Protein AF-A0A355RZ58-F1 (afdb_monomer_lite)

Foldseek 3Di:
DDDDDFDWDKDWDQDLFWIKIFIAGPVRDTPDIDIDGFDWDDPDPPDTDGD

Structure (mmCIF, N/CA/C/O backbone):
data_AF-A0A355RZ58-F1
#
_entry.id   AF-A0A355RZ58-F1
#
loop_
_atom_site.group_PDB
_atom_site.id
_atom_site.type_symbol
_atom_site.label_atom_id
_atom_site.label_alt_id
_atom_site.label_comp_id
_atom_site.label_asym_id
_atom_site.label_entity_id
_atom_site.label_seq_id
_atom_site.pdbx_PDB_ins_code
_atom_site.Cartn_x
_atom_site.Cartn_y
_atom_site.Cartn_z
_atom_site.occupancy
_atom_site.B_iso_or_equiv
_atom_site.auth_seq_id
_atom_site.auth_comp_id
_atom_site.auth_asym_id
_atom_site.auth_atom_id
_atom_site.pdbx_PDB_model_num
ATOM 1 N N . MET A 1 1 ? -33.193 3.465 20.862 1.00 57.47 1 MET A N 1
ATOM 2 C CA . MET A 1 1 ? -31.889 2.765 20.819 1.00 57.47 1 MET A CA 1
ATOM 3 C C . MET A 1 1 ? -30.897 3.624 20.050 1.00 57.47 1 MET A C 1
ATOM 5 O O . MET A 1 1 ? -31.216 4.014 18.935 1.00 57.47 1 MET A O 1
ATOM 9 N N . ARG A 1 2 ? -29.737 3.963 20.629 1.00 69.75 2 ARG A N 1
ATOM 10 C CA . ARG A 1 2 ? -28.634 4.586 19.876 1.00 69.75 2 ARG A CA 1
ATOM 11 C C . ARG A 1 2 ? -27.859 3.479 19.166 1.00 69.75 2 ARG A C 1
ATOM 13 O O . ARG A 1 2 ? -27.443 2.524 19.813 1.00 69.75 2 ARG A O 1
ATOM 20 N N . ARG A 1 3 ? -27.686 3.597 17.852 1.00 68.12 3 ARG A N 1
ATOM 21 C CA . ARG A 1 3 ? -26.777 2.737 17.091 1.00 68.12 3 ARG A CA 1
ATOM 22 C C . ARG A 1 3 ? -25.355 3.129 17.491 1.00 68.12 3 ARG A C 1
ATOM 24 O O . ARG A 1 3 ? -24.984 4.284 17.301 1.00 68.12 3 ARG A O 1
ATOM 31 N N . MET A 1 4 ? -24.591 2.209 18.074 1.00 73.19 4 MET A N 1
ATOM 32 C CA . MET A 1 4 ? -23.146 2.408 18.186 1.00 73.19 4 MET A CA 1
ATOM 33 C C . MET A 1 4 ? -22.573 2.348 16.774 1.00 73.19 4 MET A C 1
ATOM 35 O O . MET A 1 4 ? -22.752 1.354 16.068 1.00 73.19 4 MET A O 1
ATOM 39 N N . ILE A 1 5 ? -21.958 3.442 16.342 1.00 76.31 5 ILE A N 1
ATOM 40 C CA . ILE A 1 5 ? -21.153 3.454 15.127 1.00 76.31 5 ILE A CA 1
ATOM 41 C C . ILE A 1 5 ? -19.803 2.878 15.539 1.00 76.31 5 ILE A C 1
ATOM 43 O O . ILE A 1 5 ? -19.142 3.433 16.410 1.00 76.31 5 ILE A O 1
ATOM 47 N N . MET A 1 6 ? -19.439 1.726 14.977 1.00 83.06 6 MET A N 1
ATOM 48 C CA . MET A 1 6 ? -18.072 1.231 15.094 1.00 83.06 6 MET A CA 1
ATOM 49 C C . MET A 1 6 ? -17.216 2.012 14.109 1.00 83.06 6 MET A C 1
ATOM 51 O O . MET A 1 6 ? -17.456 1.970 12.901 1.00 83.06 6 MET A O 1
ATOM 55 N N . GLU A 1 7 ? -16.258 2.745 14.650 1.00 92.81 7 GLU A N 1
ATOM 56 C CA . GLU A 1 7 ? -15.288 3.518 13.892 1.00 92.81 7 GLU A CA 1
ATOM 57 C C . GLU A 1 7 ? -14.019 2.690 13.701 1.00 92.81 7 GLU A C 1
ATOM 59 O O . GLU A 1 7 ? -13.577 1.976 14.603 1.00 92.81 7 GLU A O 1
ATOM 64 N N . TYR A 1 8 ? -13.440 2.795 12.511 1.00 96.50 8 TYR A N 1
ATOM 65 C CA . TYR A 1 8 ? -12.223 2.093 12.136 1.00 96.50 8 TYR A CA 1
ATOM 66 C C . TYR A 1 8 ? -11.319 3.023 11.340 1.00 96.50 8 TYR A C 1
ATOM 68 O O . TYR A 1 8 ? -11.794 3.926 10.648 1.00 96.50 8 TYR A O 1
ATOM 76 N N . LEU A 1 9 ? -10.021 2.752 11.396 1.00 97.56 9 LEU A N 1
ATOM 77 C CA . LEU A 1 9 ? -9.021 3.390 10.557 1.00 97.56 9 LEU A CA 1
ATOM 78 C C . LEU A 1 9 ? -8.560 2.393 9.494 1.00 97.56 9 LEU A C 1
ATOM 80 O O . LEU A 1 9 ? -8.092 1.309 9.825 1.00 97.56 9 LEU A O 1
ATOM 84 N N . LEU A 1 10 ? -8.666 2.752 8.216 1.00 98.06 10 LEU A N 1
ATOM 85 C CA . LEU A 1 10 ? -8.112 1.950 7.128 1.00 98.06 10 LEU A CA 1
ATOM 86 C C . LEU A 1 10 ? -6.772 2.545 6.692 1.00 98.06 10 LEU A C 1
ATOM 88 O O . LEU A 1 10 ? -6.727 3.626 6.110 1.00 98.06 10 LEU A O 1
ATOM 92 N N . GLY A 1 11 ? -5.684 1.831 6.967 1.00 97.94 11 GLY A N 1
ATOM 93 C CA . GLY A 1 11 ? -4.374 2.115 6.397 1.00 97.94 11 GLY A CA 1
ATOM 94 C C . GLY A 1 11 ? -4.276 1.538 4.988 1.00 97.94 11 GLY A C 1
ATOM 95 O O . GLY A 1 11 ? -4.581 0.361 4.785 1.00 97.94 11 GLY A O 1
ATOM 96 N N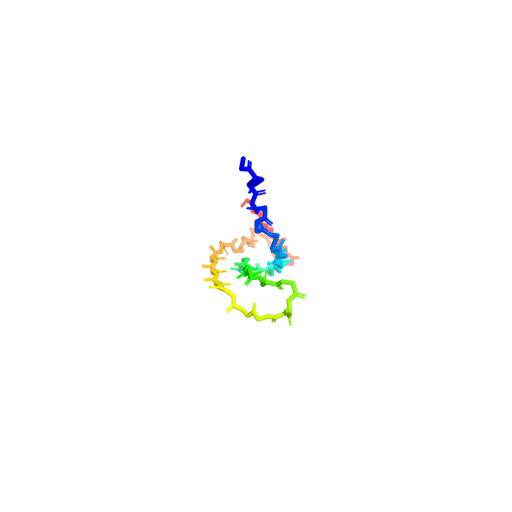 . ILE A 1 12 ? -3.845 2.356 4.029 1.00 98.31 12 ILE A N 1
ATOM 97 C CA . ILE A 1 12 ? -3.600 1.960 2.638 1.00 98.31 12 ILE A CA 1
ATOM 98 C C . ILE A 1 12 ? -2.151 2.312 2.304 1.00 98.31 12 ILE A C 1
ATOM 100 O O . ILE A 1 12 ? -1.757 3.471 2.404 1.00 98.31 12 ILE A O 1
ATOM 104 N N . ASP A 1 13 ? -1.381 1.303 1.915 1.00 97.94 13 ASP A N 1
ATOM 105 C CA . ASP A 1 13 ? 0.007 1.413 1.479 1.00 97.94 13 ASP A CA 1
ATOM 106 C C . ASP A 1 13 ? 0.099 0.977 0.013 1.00 97.94 13 ASP A C 1
ATOM 108 O O . ASP A 1 13 ? -0.095 -0.198 -0.317 1.00 97.94 13 ASP A O 1
ATOM 112 N N . ILE A 1 14 ? 0.327 1.947 -0.872 1.00 96.50 14 ILE A N 1
ATOM 113 C CA . ILE A 1 14 ? 0.392 1.742 -2.320 1.00 96.50 14 ILE A CA 1
ATOM 114 C C . ILE A 1 14 ? 1.863 1.612 -2.711 1.00 96.50 14 ILE A C 1
ATOM 116 O O . ILE A 1 14 ? 2.585 2.603 -2.821 1.00 96.50 14 ILE A O 1
ATOM 120 N N . GLY A 1 15 ? 2.298 0.371 -2.921 1.00 93.81 15 GLY A N 1
ATOM 121 C CA . GLY A 1 15 ? 3.659 0.036 -3.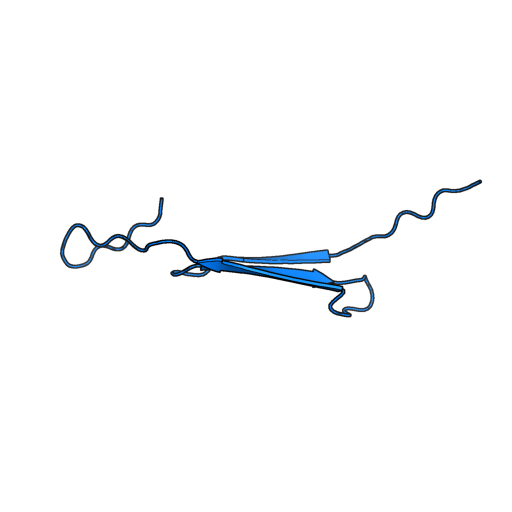316 1.00 93.81 15 GLY A CA 1
ATOM 122 C C . GLY A 1 15 ? 3.862 -0.009 -4.831 1.00 93.81 15 GLY A C 1
ATOM 123 O O . GLY A 1 15 ? 2.956 0.191 -5.641 1.00 93.81 15 GLY A O 1
ATOM 124 N N . THR A 1 16 ? 5.084 -0.329 -5.250 1.00 92.94 16 THR A N 1
ATOM 125 C CA . THR A 1 16 ? 5.431 -0.448 -6.675 1.00 92.94 16 THR A CA 1
ATOM 126 C C . THR A 1 16 ? 4.925 -1.745 -7.317 1.00 92.94 16 THR A C 1
ATOM 128 O O . THR A 1 16 ? 4.635 -1.765 -8.508 1.00 92.94 16 THR A O 1
ATOM 131 N N . SER A 1 17 ? 4.775 -2.826 -6.556 1.00 91.38 17 SER A N 1
ATOM 132 C CA . SER A 1 17 ? 4.337 -4.138 -7.067 1.00 91.38 17 SER A CA 1
ATOM 133 C C . SER A 1 17 ? 2.964 -4.577 -6.556 1.00 91.38 17 SER A C 1
ATOM 135 O O . SER A 1 17 ? 2.474 -5.642 -6.922 1.00 91.38 17 SER A O 1
ATOM 137 N N . GLY A 1 18 ? 2.344 -3.790 -5.683 1.00 95.00 18 GLY A N 1
ATOM 138 C CA . GLY A 1 18 ? 1.067 -4.130 -5.080 1.00 95.00 18 GLY A CA 1
ATOM 139 C C . GLY A 1 18 ? 0.630 -3.118 -4.035 1.00 95.00 18 GLY A C 1
ATOM 140 O O . GLY A 1 18 ? 1.413 -2.283 -3.586 1.00 95.00 18 GLY A O 1
ATOM 141 N N . THR A 1 19 ? -0.630 -3.216 -3.635 1.00 97.69 19 THR A N 1
ATOM 142 C CA . THR A 1 19 ? -1.215 -2.437 -2.545 1.00 97.69 19 THR A CA 1
ATOM 143 C C . THR A 1 19 ? -1.490 -3.344 -1.362 1.00 97.69 19 THR A C 1
ATOM 145 O O . THR A 1 19 ? -2.073 -4.421 -1.506 1.00 97.69 19 THR A O 1
ATOM 148 N N . LYS A 1 20 ? -1.106 -2.880 -0.178 1.00 98.12 20 LYS A N 1
ATOM 149 C CA . LYS A 1 20 ? -1.449 -3.495 1.097 1.00 98.12 20 LYS A CA 1
ATOM 150 C C . LYS A 1 20 ? -2.426 -2.596 1.840 1.00 98.12 20 LYS A C 1
ATOM 152 O O . LYS A 1 20 ? -2.312 -1.376 1.836 1.00 98.12 20 LYS A O 1
ATOM 157 N N . THR A 1 21 ? -3.383 -3.211 2.512 1.00 98.44 21 THR A N 1
ATOM 158 C CA . THR A 1 21 ? -4.364 -2.531 3.351 1.00 98.44 21 THR A CA 1
ATOM 159 C C . THR A 1 21 ? -4.439 -3.197 4.712 1.00 98.44 21 THR A C 1
ATOM 161 O O . THR A 1 21 ? -4.286 -4.417 4.834 1.00 98.44 21 THR A O 1
ATOM 164 N N . VAL A 1 22 ? -4.653 -2.393 5.748 1.00 98.56 22 VAL A N 1
ATOM 165 C CA . VAL A 1 22 ? -4.831 -2.864 7.122 1.00 98.56 22 VAL A CA 1
ATOM 166 C C . VAL A 1 22 ? -5.949 -2.059 7.769 1.00 98.56 22 VAL A C 1
ATOM 168 O O . VAL A 1 22 ?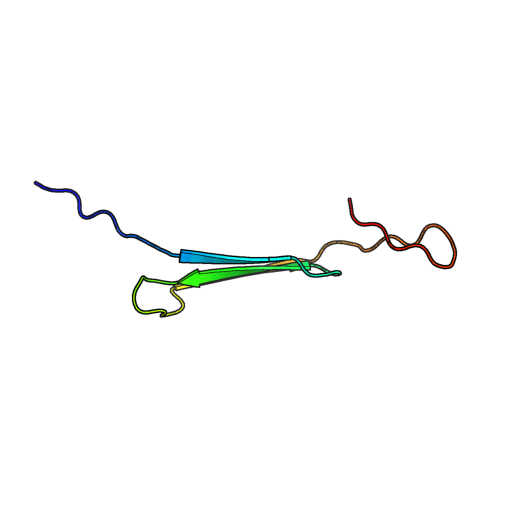 -5.909 -0.832 7.776 1.00 98.56 22 VAL A O 1
ATOM 171 N N . LEU A 1 23 ? -6.959 -2.747 8.291 1.00 98.38 23 LEU A N 1
ATOM 172 C CA . LEU A 1 23 ? -8.038 -2.148 9.064 1.00 98.38 23 LEU A CA 1
ATOM 173 C C . LEU A 1 23 ? -7.662 -2.203 10.542 1.00 98.38 23 LEU A C 1
ATOM 175 O O . LEU A 1 23 ? -7.365 -3.282 11.058 1.00 98.38 23 LEU A O 1
ATOM 179 N N . PHE A 1 24 ? -7.721 -1.065 11.216 1.00 98.12 24 PHE A N 1
ATOM 180 C CA . PHE A 1 24 ? -7.470 -0.935 12.641 1.00 98.12 24 PHE A CA 1
ATOM 181 C C . PHE A 1 24 ? -8.735 -0.501 13.371 1.00 98.12 24 PHE A C 1
ATOM 183 O O . PHE A 1 24 ? -9.529 0.281 12.839 1.00 98.12 24 PHE A O 1
ATOM 190 N N . ASP A 1 25 ? -8.909 -0.968 14.603 1.00 96.00 25 ASP A N 1
ATOM 191 C CA . ASP A 1 25 ? -9.795 -0.285 15.543 1.00 96.00 25 ASP A CA 1
ATOM 192 C C . ASP A 1 25 ? -9.140 1.009 16.068 1.00 96.00 25 ASP A C 1
ATOM 194 O O . ASP A 1 25 ? -7.967 1.293 15.812 1.00 96.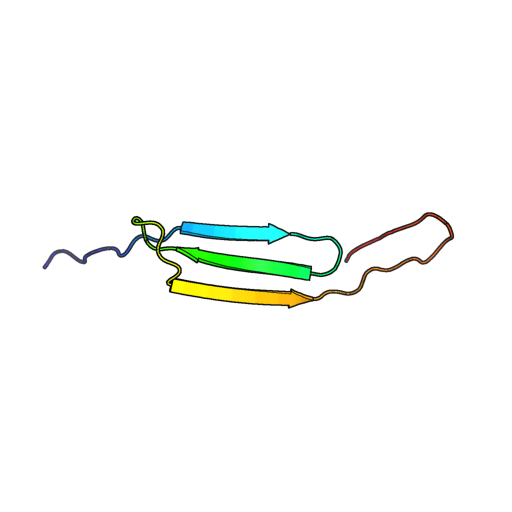00 25 ASP A O 1
ATOM 198 N N . LEU A 1 26 ? -9.893 1.814 16.823 1.00 94.31 26 LEU A N 1
ATOM 199 C CA . LEU A 1 26 ? -9.379 3.073 17.379 1.00 94.31 26 LEU A CA 1
ATOM 200 C C . LEU A 1 26 ? -8.327 2.890 18.489 1.00 94.31 26 LEU A C 1
ATOM 202 O O . LEU A 1 26 ? -7.700 3.865 18.894 1.00 94.31 26 LEU A O 1
ATOM 206 N N . SER A 1 27 ? -8.129 1.667 18.987 1.00 95.75 27 SER A N 1
ATOM 207 C CA . SER A 1 27 ? -7.045 1.329 19.920 1.00 95.75 27 SER A CA 1
ATOM 208 C C . SER A 1 27 ? -5.764 0.905 19.189 1.00 95.75 27 SER A C 1
ATOM 210 O O . SER A 1 27 ? -4.754 0.635 19.834 1.00 95.75 27 SER A O 1
ATOM 212 N N . GLY A 1 28 ? -5.789 0.868 17.852 1.00 95.44 28 GLY A N 1
ATOM 213 C CA . GLY A 1 28 ? -4.665 0.468 17.013 1.00 95.44 28 GLY A CA 1
ATOM 214 C C . GLY A 1 28 ? -4.528 -1.045 16.837 1.00 95.44 28 GLY A C 1
ATOM 215 O O . GLY A 1 28 ? -3.523 -1.493 16.283 1.00 95.44 28 GLY A O 1
ATOM 216 N N . ASN A 1 29 ? -5.508 -1.847 17.267 1.00 97.31 29 ASN A N 1
ATOM 217 C CA . ASN A 1 29 ? -5.481 -3.287 17.024 1.00 97.31 29 ASN A CA 1
ATOM 218 C C . ASN A 1 29 ? -5.787 -3.572 15.555 1.00 97.31 29 ASN A C 1
ATOM 220 O O . ASN A 1 29 ? -6.696 -2.980 14.972 1.00 97.31 29 ASN A O 1
ATOM 224 N N . VAL A 1 30 ? -5.062 -4.523 14.965 1.00 97.88 30 VAL A N 1
ATOM 225 C CA . VAL A 1 30 ? -5.324 -4.984 13.599 1.00 97.88 30 VAL A CA 1
ATOM 226 C C . VAL A 1 30 ? -6.585 -5.842 13.588 1.00 97.88 30 VAL A C 1
ATOM 228 O O . VAL A 1 30 ? -6.617 -6.925 14.165 1.00 97.88 30 VAL A O 1
ATOM 231 N N . MET A 1 31 ? -7.605 -5.366 12.882 1.00 97.88 31 MET A N 1
ATOM 232 C CA . MET A 1 31 ? -8.888 -6.046 12.708 1.00 97.88 31 MET A CA 1
ATOM 233 C C . MET A 1 31 ? -8.909 -6.908 11.445 1.00 97.88 31 MET A C 1
ATOM 235 O O . MET A 1 31 ? -9.522 -7.972 11.427 1.00 97.88 31 MET A O 1
ATOM 239 N N . ALA A 1 32 ? -8.245 -6.452 10.380 1.00 98.12 32 ALA A N 1
ATOM 240 C CA . ALA A 1 32 ? -8.109 -7.184 9.125 1.00 98.12 32 ALA A CA 1
ATOM 241 C C . ALA A 1 32 ? -6.915 -6.665 8.319 1.00 98.12 32 ALA A C 1
ATOM 243 O O . ALA A 1 32 ? -6.459 -5.538 8.511 1.00 98.12 32 ALA A O 1
ATOM 244 N N . SER A 1 33 ? -6.442 -7.465 7.366 1.00 98.31 33 SER A N 1
ATOM 245 C CA . SER A 1 33 ? -5.483 -7.010 6.361 1.00 98.31 33 SER A CA 1
ATOM 246 C C . SER A 1 33 ? -5.733 -7.702 5.029 1.00 98.31 33 SER A C 1
ATOM 248 O O . SER A 1 33 ? -6.210 -8.838 5.005 1.00 98.31 33 SER A O 1
ATOM 250 N N . ALA A 1 34 ? -5.413 -7.018 3.938 1.00 98.44 34 ALA A N 1
ATOM 251 C CA . ALA A 1 34 ? -5.467 -7.573 2.595 1.00 98.44 34 ALA A CA 1
ATOM 252 C C . ALA A 1 34 ? -4.336 -6.993 1.749 1.00 98.44 34 ALA A C 1
ATOM 254 O O . ALA A 1 34 ? -3.972 -5.828 1.907 1.00 98.44 34 ALA A O 1
ATOM 255 N N . SER A 1 35 ? -3.817 -7.798 0.829 1.00 98.00 35 SER A N 1
ATOM 256 C CA . SER A 1 35 ? -2.805 -7.379 -0.136 1.00 98.00 35 SER A CA 1
ATOM 257 C C . SER A 1 35 ? -3.226 -7.820 -1.527 1.00 98.00 35 SER A C 1
ATOM 259 O O . SER A 1 35 ? -3.742 -8.924 -1.692 1.00 98.00 35 SER A O 1
ATOM 261 N N . SER A 1 36 ? -2.978 -6.972 -2.517 1.00 97.31 36 SER A N 1
ATOM 262 C CA . SER A 1 36 ? -3.154 -7.306 -3.925 1.00 97.31 36 SER A CA 1
ATOM 263 C C . SER A 1 36 ? -1.935 -6.855 -4.703 1.00 97.31 36 SER A C 1
ATOM 265 O O . SER A 1 36 ? -1.531 -5.698 -4.610 1.00 97.31 36 SER A O 1
ATOM 267 N N . GLU A 1 37 ? -1.372 -7.762 -5.487 1.00 96.31 37 GLU A N 1
ATOM 268 C CA . GLU A 1 37 ? -0.298 -7.447 -6.424 1.00 96.31 37 GLU A CA 1
ATOM 269 C C . GLU A 1 37 ? -0.875 -6.911 -7.738 1.00 96.31 37 GLU A C 1
ATOM 271 O O . GLU A 1 37 ? -2.013 -7.215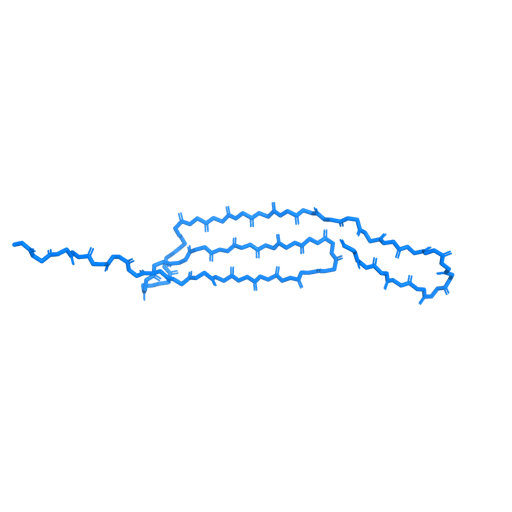 -8.105 1.00 96.31 37 GLU A O 1
ATOM 276 N N . TYR A 1 38 ? -0.082 -6.109 -8.444 1.00 94.06 38 TYR A N 1
ATOM 277 C CA . TYR A 1 38 ? -0.373 -5.660 -9.803 1.00 94.06 38 TYR A CA 1
ATOM 278 C C . TYR A 1 38 ? 0.901 -5.639 -10.649 1.00 94.06 38 TYR A C 1
ATOM 280 O O . TYR A 1 38 ? 2.003 -5.462 -10.122 1.00 94.06 38 TYR A O 1
ATOM 288 N N . PRO A 1 39 ? 0.775 -5.830 -11.973 1.00 93.38 39 PRO A N 1
ATOM 289 C CA . PRO A 1 39 ? 1.924 -5.838 -12.863 1.00 93.38 39 PRO A CA 1
ATOM 290 C C . PRO A 1 39 ? 2.602 -4.463 -12.932 1.00 93.38 39 PRO A C 1
ATOM 292 O O . PRO A 1 39 ? 1.944 -3.427 -13.012 1.00 93.38 39 PRO A O 1
ATOM 295 N N . MET A 1 40 ? 3.934 -4.476 -12.969 1.00 93.50 40 MET A N 1
ATOM 296 C CA . MET A 1 40 ? 4.764 -3.332 -13.346 1.00 93.50 40 MET A CA 1
ATOM 297 C C . MET A 1 40 ? 5.173 -3.503 -14.806 1.00 93.50 40 MET A C 1
ATOM 299 O O . MET A 1 40 ? 5.852 -4.474 -15.147 1.00 93.50 40 MET A O 1
ATOM 303 N N . TYR A 1 41 ? 4.796 -2.567 -15.667 1.00 93.88 41 TYR A N 1
ATOM 304 C CA . TYR A 1 41 ? 5.164 -2.629 -17.075 1.00 93.88 41 TYR A CA 1
ATOM 305 C C . TYR A 1 41 ? 6.431 -1.810 -17.335 1.00 93.88 41 TYR A C 1
ATOM 307 O O . TYR A 1 41 ? 6.610 -0.707 -16.820 1.00 93.88 41 TYR A O 1
ATOM 315 N N . GLN A 1 42 ? 7.318 -2.357 -18.165 1.00 95.44 42 GLN A N 1
ATOM 316 C CA . GLN A 1 42 ? 8.578 -1.722 -18.563 1.00 95.44 42 GLN A CA 1
ATOM 317 C C . GLN A 1 42 ? 8.713 -1.773 -20.093 1.00 95.44 42 GLN A C 1
ATOM 319 O O . GLN A 1 42 ? 9.519 -2.534 -20.626 1.00 95.44 42 GLN A O 1
ATOM 324 N N . PRO A 1 43 ? 7.886 -1.021 -20.845 1.00 95.06 43 PRO A N 1
ATOM 325 C CA . PRO A 1 43 ? 7.831 -1.138 -22.306 1.00 95.06 43 PRO A CA 1
ATOM 326 C C . PRO A 1 43 ? 9.100 -0.631 -23.011 1.00 95.06 43 PRO A C 1
ATOM 328 O O . PRO A 1 43 ? 9.328 -0.948 -24.178 1.00 95.06 43 PRO A O 1
ATOM 331 N N . LYS A 1 44 ? 9.913 0.185 -22.331 1.00 96.88 44 LYS A N 1
ATOM 332 C CA . LYS A 1 44 ? 11.176 0.742 -22.830 1.00 96.88 44 LYS A CA 1
ATOM 333 C C . LYS A 1 44 ? 12.222 0.726 -21.721 1.00 96.88 44 LYS A C 1
ATOM 335 O O . LYS A 1 44 ? 11.882 0.770 -20.541 1.00 96.88 44 LYS A O 1
ATOM 340 N N . ASN A 1 45 ? 13.498 0.711 -22.104 1.00 96.31 45 ASN A N 1
ATOM 341 C CA . ASN A 1 45 ? 14.593 0.785 -21.141 1.00 96.31 45 ASN A CA 1
ATOM 342 C C . ASN A 1 45 ? 14.492 2.073 -20.299 1.00 96.31 45 ASN A C 1
ATOM 344 O O . ASN A 1 45 ? 14.303 3.161 -20.847 1.00 96.31 45 ASN A O 1
ATOM 348 N N . GLY A 1 46 ? 14.605 1.933 -18.978 1.00 96.12 46 GLY A N 1
ATOM 349 C CA . GLY A 1 46 ? 14.486 3.028 -18.012 1.00 96.12 46 GLY A CA 1
ATOM 350 C C . GLY A 1 46 ? 13.055 3.464 -17.677 1.00 96.12 46 GLY A C 1
ATOM 351 O O . GLY A 1 46 ? 12.893 4.453 -16.969 1.00 96.12 46 GLY A O 1
ATOM 352 N N . TRP A 1 47 ? 12.021 2.778 -18.178 1.00 95.38 47 TRP A N 1
ATOM 353 C CA . TRP A 1 47 ? 10.621 3.106 -17.887 1.00 95.38 47 TRP A CA 1
ATOM 354 C C . TRP A 1 47 ? 10.029 2.141 -16.858 1.00 95.38 47 TRP A C 1
ATOM 356 O O . TRP A 1 47 ? 10.316 0.947 -16.889 1.00 95.38 47 TRP A O 1
ATOM 366 N N . ALA A 1 48 ? 9.154 2.663 -15.999 1.00 93.19 48 ALA A N 1
ATOM 367 C CA . ALA A 1 48 ? 8.320 1.900 -15.077 1.00 93.19 48 ALA A CA 1
ATOM 368 C C . ALA A 1 48 ? 6.913 2.519 -15.077 1.00 93.19 48 ALA A C 1
ATOM 370 O O . ALA A 1 48 ? 6.762 3.687 -14.722 1.00 93.19 48 ALA A O 1
ATOM 371 N N . GLU A 1 49 ? 5.902 1.769 -15.521 1.00 93.25 49 GLU A N 1
ATOM 372 C CA . GLU A 1 49 ? 4.501 2.208 -15.548 1.00 93.25 49 GLU A CA 1
ATOM 373 C C . GLU A 1 49 ? 3.579 1.207 -14.830 1.00 93.25 49 GLU A C 1
ATOM 375 O O . GLU A 1 49 ? 3.776 -0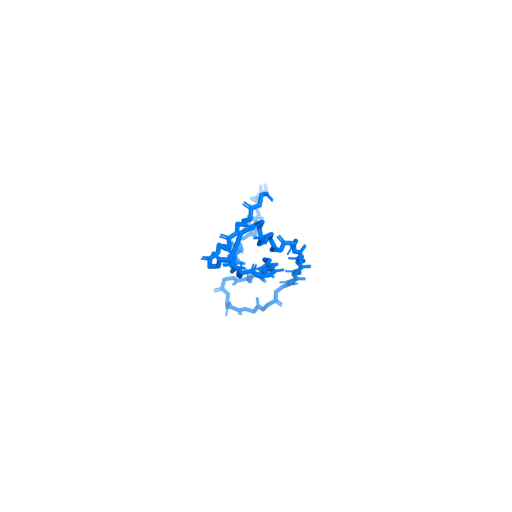.009 -14.889 1.00 93.25 49 GLU A O 1
ATOM 380 N N . GLN A 1 50 ? 2.545 1.736 -14.177 1.00 91.50 50 GLN A N 1
ATOM 381 C CA . GLN A 1 50 ? 1.442 1.000 -13.552 1.00 91.50 50 GLN A CA 1
ATOM 382 C C . GLN A 1 50 ? 0.133 1.476 -14.203 1.00 91.50 50 GLN A C 1
ATOM 384 O O . GLN A 1 50 ? 0.037 2.648 -14.577 1.00 91.50 50 GLN A O 1
ATOM 389 N N . ARG A 1 51 ? -0.849 0.585 -14.382 1.00 77.38 51 ARG A N 1
ATOM 390 C CA . ARG A 1 51 ? -2.150 0.884 -15.010 1.00 77.38 51 ARG A CA 1
ATOM 391 C C . ARG A 1 51 ? -3.301 0.375 -14.166 1.00 77.38 51 ARG A C 1
ATOM 393 O O . ARG A 1 51 ? -3.110 -0.692 -13.542 1.00 77.38 51 ARG A O 1
#

pLDDT: mean 92.79, std 8.9, range [57.47, 98.56]

Secondary structure (DSSP, 8-state):
-PPP---EEEEEEE-SSEEEEEEEETT--EEEEEEEE-PPB--STT--B--

Radius of gyration: 17.13 Å; chains: 1; bounding box: 46×12×44 Å

Sequence (51 aa):
MRRMIMEYLLGIDIGTSGTKTVLFDLSGNVMASASSEYPMYQPKNGWAEQR